Protein AF-A0A970AI53-F1 (afdb_monomer)

Foldseek 3Di:
DVVVVVVVVQVVCVVVVDDDDPDPDLLLDADALCVVVLLVVLVVLVVCCVVVPDPVSVVSSVVSNVVLLVSLLSLLLSLVVLVCVVVVPDPVVSVVVVVCLVPVDDVSSNVSSVSSNVCNPPVSVVSVVVVVD

Mean predicted aligned error: 7.44 Å

Radius of gyration: 18.48 Å; Cα contacts (8 Å, |Δi|>4): 101; chains: 1; bounding box: 54×36×43 Å

Solvent-accessible surface area (backbone atoms only — not comparable to full-atom values): 7388 Å² total; per-residue (Å²): 115,68,69,60,53,54,50,52,54,48,57,54,38,48,75,73,73,45,85,76,68,96,62,77,59,63,62,70,51,70,68,64,62,71,55,55,57,58,42,51,50,19,51,50,36,42,54,49,24,71,80,55,74,41,74,67,39,47,53,50,15,52,54,41,41,54,52,42,48,52,53,23,25,54,30,16,47,16,51,52,50,40,52,41,52,75,66,66,54,56,68,68,58,52,52,50,50,54,49,47,42,69,73,73,38,71,66,52,49,49,54,33,12,51,51,20,53,52,34,50,79,70,42,86,79,50,66,71,67,70,74,80,112

pLDDT: mean 88.8, std 11.2, range [44.16, 97.5]

Structure (mmCIF, N/CA/C/O backbone):
data_AF-A0A970AI53-F1
#
_entry.id   AF-A0A970AI53-F1
#
loop_
_atom_site.group_PDB
_atom_site.id
_atom_site.type_symbol
_atom_site.label_atom_id
_atom_site.label_alt_id
_atom_site.label_comp_id
_atom_site.label_asym_id
_atom_site.label_entity_id
_atom_site.label_seq_id
_atom_site.pdbx_PDB_ins_code
_atom_site.Cartn_x
_atom_site.Cartn_y
_atom_site.Cartn_z
_atom_site.occupancy
_atom_site.B_iso_or_equiv
_atom_site.auth_seq_id
_atom_site.auth_comp_id
_atom_site.auth_asym_id
_atom_site.auth_atom_id
_atom_site.pdbx_PDB_model_num
ATOM 1 N N . GLN A 1 1 ? -17.672 -19.138 -11.792 1.00 49.72 1 GLN A N 1
ATOM 2 C CA . GLN A 1 1 ? -18.336 -20.058 -10.840 1.00 49.72 1 GLN A CA 1
ATOM 3 C C . GLN A 1 1 ? -18.415 -19.469 -9.421 1.00 49.72 1 GLN A C 1
ATOM 5 O O . GLN A 1 1 ? -19.506 -19.450 -8.872 1.00 49.72 1 GLN A O 1
ATOM 10 N N . ALA A 1 2 ? -17.345 -18.875 -8.867 1.00 61.72 2 ALA A N 1
ATOM 11 C CA . ALA A 1 2 ? -17.352 -18.265 -7.520 1.00 61.72 2 ALA A CA 1
ATOM 12 C C . ALA A 1 2 ? -18.383 -17.129 -7.299 1.00 61.72 2 ALA A C 1
ATOM 14 O O . ALA A 1 2 ? -19.024 -17.069 -6.253 1.00 61.72 2 ALA A O 1
ATOM 15 N N . PHE A 1 3 ? -18.601 -16.260 -8.294 1.00 66.50 3 PHE A N 1
ATOM 16 C CA . PHE A 1 3 ? -19.539 -15.131 -8.175 1.00 66.50 3 PHE A CA 1
ATOM 17 C C . PHE A 1 3 ? -21.007 -15.555 -7.996 1.00 66.50 3 PHE A C 1
ATOM 19 O O . PHE A 1 3 ? -21.737 -14.921 -7.238 1.00 66.50 3 PHE A O 1
ATOM 26 N N . ALA A 1 4 ? -21.434 -16.644 -8.643 1.00 75.25 4 ALA A N 1
ATOM 27 C CA . ALA A 1 4 ? -22.797 -17.161 -8.512 1.00 75.25 4 ALA A CA 1
ATOM 28 C C . ALA A 1 4 ? -23.041 -17.763 -7.118 1.00 75.25 4 ALA A C 1
ATOM 30 O O . ALA A 1 4 ? -24.085 -17.531 -6.515 1.00 75.25 4 ALA A O 1
ATOM 31 N N . VAL A 1 5 ? -22.044 -18.466 -6.572 1.00 81.44 5 VAL A N 1
ATOM 32 C CA . VAL A 1 5 ? -22.095 -19.038 -5.218 1.00 81.44 5 VAL A CA 1
ATOM 33 C C . VAL A 1 5 ? -22.185 -17.930 -4.165 1.00 81.44 5 VAL A C 1
ATOM 35 O O . VAL A 1 5 ? -23.057 -17.980 -3.300 1.00 81.44 5 VAL A O 1
ATOM 38 N N . LEU A 1 6 ? -21.366 -16.879 -4.285 1.00 78.50 6 LEU A N 1
ATOM 39 C CA . LEU A 1 6 ? -21.424 -15.714 -3.394 1.00 78.50 6 LEU A CA 1
ATOM 40 C C . LEU A 1 6 ? -22.773 -14.988 -3.466 1.00 78.50 6 LEU A C 1
ATOM 42 O O . LEU A 1 6 ? -23.286 -14.536 -2.443 1.00 78.50 6 LEU A O 1
ATOM 46 N N . PHE A 1 7 ? -23.374 -14.901 -4.656 1.00 81.06 7 PHE A N 1
ATOM 47 C CA . PHE A 1 7 ? -24.691 -14.292 -4.828 1.00 81.06 7 PHE A CA 1
ATOM 48 C C . PHE A 1 7 ? -25.793 -15.087 -4.114 1.00 81.06 7 PHE A C 1
ATOM 50 O O . PHE A 1 7 ? -26.585 -14.504 -3.374 1.00 81.06 7 PHE A O 1
ATOM 57 N N . VAL A 1 8 ? -25.817 -16.413 -4.274 1.00 82.62 8 VAL A N 1
ATOM 58 C CA . VAL A 1 8 ? -26.812 -17.286 -3.627 1.00 82.62 8 VAL A CA 1
ATOM 59 C C . VAL A 1 8 ? -26.651 -17.280 -2.105 1.00 82.62 8 VAL A C 1
ATOM 61 O O . VAL A 1 8 ? -27.632 -17.060 -1.394 1.00 82.62 8 VAL A O 1
ATOM 64 N N . ILE A 1 9 ? -25.419 -17.423 -1.603 1.00 80.62 9 ILE A N 1
ATOM 65 C CA . ILE A 1 9 ? -25.099 -17.334 -0.168 1.00 80.62 9 ILE A CA 1
ATOM 66 C C . ILE A 1 9 ? -25.599 -16.008 0.409 1.00 80.62 9 ILE A C 1
ATOM 68 O O . ILE A 1 9 ? -26.224 -15.973 1.467 1.00 80.62 9 ILE A O 1
ATOM 72 N N . ARG A 1 10 ? -25.403 -14.909 -0.322 1.00 74.50 10 ARG A N 1
ATOM 73 C CA . ARG A 1 10 ? -25.849 -13.588 0.110 1.00 74.50 10 ARG A CA 1
ATOM 74 C C . ARG A 1 10 ? -27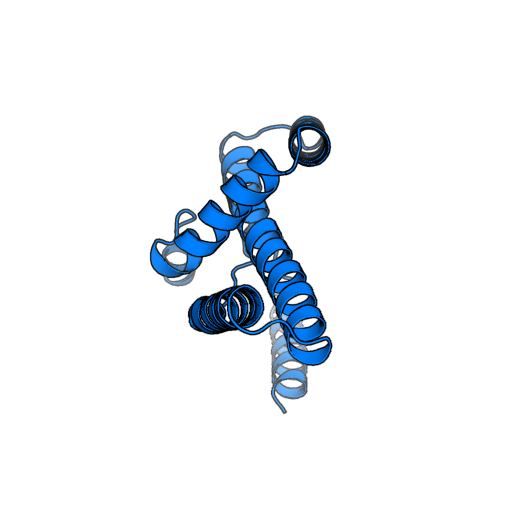.366 -13.447 0.166 1.00 74.50 10 ARG A C 1
ATOM 76 O O . ARG A 1 10 ? -27.868 -12.826 1.097 1.00 74.50 10 ARG A O 1
ATOM 83 N N . VAL A 1 11 ? -28.098 -13.976 -0.815 1.00 80.44 11 VAL A N 1
ATOM 84 C CA . VAL A 1 11 ? -29.571 -13.935 -0.814 1.00 80.44 11 VAL A CA 1
ATOM 85 C C . VAL A 1 11 ? -30.127 -14.698 0.388 1.00 80.44 11 VAL A C 1
ATOM 87 O O . VAL A 1 11 ? -31.059 -14.221 1.033 1.00 80.44 11 VAL A O 1
ATOM 90 N N . ILE A 1 12 ? -29.529 -15.844 0.716 1.00 81.88 12 ILE A N 1
ATOM 91 C CA . ILE A 1 12 ? -29.912 -16.661 1.872 1.00 81.88 12 ILE A CA 1
ATOM 92 C C . ILE A 1 12 ? -29.582 -15.933 3.184 1.00 81.88 12 ILE A C 1
ATOM 94 O O . ILE A 1 12 ? -30.455 -15.804 4.037 1.00 81.88 12 ILE A O 1
ATOM 98 N N . LEU A 1 13 ? -28.375 -15.376 3.322 1.00 78.19 13 LEU A N 1
ATOM 99 C CA . LEU A 1 13 ? -27.956 -14.654 4.532 1.00 78.19 13 LEU A CA 1
ATOM 100 C C . LEU A 1 13 ? -28.760 -13.363 4.755 1.00 78.19 13 LEU A C 1
ATOM 102 O O . LEU A 1 13 ? -29.173 -13.090 5.877 1.00 78.19 13 LEU A O 1
ATOM 106 N N . LYS A 1 14 ? -29.131 -12.643 3.685 1.00 75.94 14 LYS A N 1
ATOM 107 C CA . LYS A 1 14 ? -30.072 -11.513 3.784 1.00 75.94 14 LYS A CA 1
ATOM 108 C C . LYS A 1 14 ? -31.436 -11.922 4.340 1.00 75.94 14 LYS A C 1
ATOM 110 O O . LYS A 1 14 ? -32.051 -11.142 5.060 1.00 75.94 14 LYS A O 1
ATOM 115 N N . ARG A 1 15 ? -31.930 -13.117 3.992 1.00 76.75 15 ARG A N 1
ATOM 116 C CA . ARG A 1 15 ? -33.202 -13.649 4.516 1.00 76.75 15 ARG A CA 1
ATOM 117 C C . ARG A 1 15 ? -33.103 -14.088 5.979 1.00 76.75 15 ARG A C 1
ATOM 119 O O . ARG A 1 15 ? -34.131 -14.159 6.639 1.00 76.75 15 ARG A O 1
ATOM 126 N N . LEU A 1 16 ? -31.893 -14.339 6.477 1.00 80.69 16 LEU A N 1
ATOM 127 C CA . LEU A 1 16 ? -31.600 -14.681 7.873 1.00 80.69 16 LEU A CA 1
ATOM 128 C C . LEU A 1 16 ? -31.381 -13.447 8.768 1.00 80.69 16 LEU A C 1
ATOM 130 O O . LEU A 1 16 ? -31.087 -13.598 9.947 1.00 80.69 16 LEU A O 1
ATOM 134 N N . GLY A 1 17 ? -31.539 -12.231 8.232 1.00 73.69 17 GLY A N 1
ATOM 135 C CA . GLY A 1 17 ? -31.365 -10.979 8.981 1.00 73.69 17 GLY A CA 1
ATOM 136 C C . GLY A 1 17 ? -29.936 -10.426 8.969 1.00 73.69 17 GLY A C 1
ATOM 137 O O . GLY A 1 17 ? -29.710 -9.327 9.470 1.00 73.69 17 GLY A O 1
ATOM 138 N N . GLU A 1 18 ? -28.992 -11.128 8.339 1.00 70.69 18 GLU A N 1
ATOM 139 C CA . GLU A 1 18 ? -27.595 -10.706 8.219 1.00 70.69 18 GLU A CA 1
ATOM 140 C C . GLU A 1 18 ? -27.410 -9.720 7.055 1.00 70.69 18 GLU A C 1
ATOM 142 O O . GLU A 1 18 ? -27.657 -10.023 5.879 1.00 70.69 18 GLU A O 1
ATOM 147 N N . GLN A 1 19 ? -26.951 -8.506 7.368 1.00 66.38 19 GLN A N 1
ATOM 148 C CA . GLN A 1 19 ? -26.664 -7.483 6.365 1.00 66.38 19 GLN A CA 1
ATOM 149 C C . GLN A 1 19 ? -25.225 -7.602 5.871 1.00 66.38 19 GLN A C 1
ATOM 151 O O . GLN A 1 19 ? -24.319 -6.942 6.368 1.00 66.38 19 GLN A O 1
ATOM 156 N N . ILE A 1 20 ? -25.017 -8.410 4.831 1.00 67.06 20 ILE A N 1
ATOM 157 C CA . ILE A 1 20 ? -23.692 -8.540 4.212 1.00 67.06 20 ILE A CA 1
ATOM 158 C C . ILE A 1 20 ? -23.456 -7.381 3.229 1.00 67.06 20 ILE A C 1
ATOM 160 O O . ILE A 1 20 ? -24.182 -7.272 2.217 1.00 67.06 20 ILE A O 1
ATOM 164 N N . PRO A 1 21 ? -22.451 -6.519 3.478 1.00 69.62 21 PRO A N 1
ATOM 165 C CA . PRO A 1 21 ? -22.127 -5.418 2.581 1.00 69.62 21 PRO A CA 1
ATOM 166 C C . PRO A 1 21 ? -21.615 -5.942 1.227 1.00 69.62 21 PRO A C 1
ATOM 168 O O . PRO A 1 21 ? -21.039 -7.022 1.132 1.00 69.62 21 PRO A O 1
ATOM 171 N N . TRP A 1 22 ? -21.889 -5.208 0.135 1.00 70.12 22 TRP A N 1
ATOM 172 C CA . TRP A 1 22 ? -21.483 -5.627 -1.225 1.00 70.12 22 TRP A CA 1
ATOM 173 C C . TRP A 1 22 ? -19.961 -5.519 -1.416 1.00 70.12 22 TRP A C 1
ATOM 175 O O . TRP A 1 22 ? -19.374 -6.358 -2.090 1.00 70.12 22 TRP A O 1
ATOM 185 N N . VAL A 1 23 ? -19.339 -4.527 -0.772 1.00 77.31 23 VAL A N 1
ATOM 186 C CA . VAL A 1 23 ? -17.883 -4.385 -0.641 1.00 77.31 23 VAL A CA 1
ATOM 187 C C . VAL A 1 23 ? -17.551 -4.397 0.845 1.00 77.31 23 VAL A C 1
ATOM 189 O O . VAL A 1 23 ? -18.246 -3.703 1.595 1.00 77.31 23 VAL A O 1
ATOM 192 N N . PRO A 1 24 ? -16.514 -5.125 1.287 1.00 84.56 24 PRO A N 1
ATOM 193 C CA . PRO A 1 24 ? -16.034 -4.982 2.652 1.00 84.56 24 PRO A CA 1
ATOM 194 C C . PRO A 1 24 ? -15.643 -3.519 2.934 1.00 84.56 24 PRO A C 1
ATOM 196 O O . PRO A 1 24 ? -15.185 -2.818 2.018 1.00 84.56 24 PRO A O 1
ATOM 199 N N . PRO A 1 25 ? -15.801 -3.043 4.181 1.00 88.75 25 PRO A N 1
ATOM 200 C CA . PRO A 1 25 ? -15.275 -1.753 4.607 1.00 88.75 25 PRO A CA 1
ATOM 201 C C . PRO A 1 25 ? -13.812 -1.589 4.194 1.00 88.75 25 PRO A C 1
ATOM 203 O O . PRO A 1 25 ? -13.040 -2.543 4.237 1.00 88.75 25 PRO A O 1
ATOM 206 N N . PHE A 1 26 ? -13.402 -0.370 3.836 1.00 90.56 26 PHE A N 1
ATOM 207 C CA . PHE A 1 26 ? -12.033 -0.101 3.373 1.00 90.56 26 PHE A CA 1
ATOM 208 C C . PHE A 1 26 ? -10.957 -0.593 4.359 1.00 90.56 26 PHE A C 1
ATOM 210 O O . PHE A 1 26 ? -9.934 -1.133 3.958 1.00 90.56 26 PHE A O 1
ATOM 217 N N . VAL A 1 27 ? -11.238 -0.500 5.661 1.00 91.56 27 VAL A N 1
ATOM 218 C CA . VAL A 1 27 ? -10.392 -0.996 6.761 1.00 91.56 27 VAL A CA 1
ATOM 219 C C . VAL A 1 27 ? -10.102 -2.498 6.682 1.00 91.56 27 VAL A C 1
ATOM 221 O O . VAL A 1 27 ? -9.075 -2.945 7.186 1.00 91.56 27 VAL A O 1
ATOM 224 N N . GLU A 1 28 ? -10.966 -3.275 6.036 1.00 90.00 28 GLU A N 1
ATOM 225 C CA . GLU A 1 28 ? -10.838 -4.726 5.880 1.00 90.00 28 GLU A CA 1
ATOM 226 C C . GLU A 1 28 ? -10.175 -5.127 4.555 1.00 90.00 28 GLU A C 1
ATOM 228 O O . GLU A 1 28 ? -9.918 -6.309 4.324 1.00 90.00 28 GLU A O 1
ATOM 233 N N . TRP A 1 29 ? -9.875 -4.169 3.671 1.00 92.12 29 TRP A N 1
ATOM 234 C CA . TRP A 1 29 ? -9.239 -4.469 2.392 1.00 92.12 29 TRP A CA 1
ATOM 235 C C . TRP A 1 29 ? -7.831 -5.005 2.614 1.00 92.12 29 TRP A C 1
ATOM 237 O O . TRP A 1 29 ? -6.978 -4.338 3.202 1.00 92.12 29 TRP A O 1
ATOM 247 N N . ARG A 1 30 ? -7.569 -6.213 2.126 1.00 91.62 30 ARG A N 1
ATOM 248 C CA . ARG A 1 30 ? -6.274 -6.877 2.254 1.00 91.62 30 ARG A CA 1
ATOM 249 C C . ARG A 1 30 ? -5.963 -7.613 0.963 1.00 91.62 30 ARG A C 1
ATOM 251 O O . ARG A 1 30 ? -6.798 -8.382 0.487 1.00 91.62 30 ARG A O 1
ATOM 258 N N . LEU A 1 31 ? -4.774 -7.389 0.407 1.00 94.00 31 LEU A N 1
ATOM 259 C CA . LEU A 1 31 ? -4.330 -8.170 -0.737 1.00 94.00 31 LEU A CA 1
ATOM 260 C C . LEU A 1 31 ? -3.898 -9.569 -0.279 1.00 94.00 31 LEU A C 1
ATOM 262 O O . LEU A 1 31 ? -3.349 -9.730 0.817 1.00 94.00 31 LEU A O 1
ATOM 266 N N . PRO A 1 32 ? -4.121 -10.594 -1.111 1.00 92.00 32 PRO A N 1
ATOM 267 C CA . PRO A 1 32 ? -3.579 -11.921 -0.868 1.00 92.00 32 PRO A CA 1
ATOM 268 C C . PRO A 1 32 ? -2.046 -11.914 -0.817 1.00 92.00 32 PRO A C 1
ATOM 270 O O . PRO A 1 32 ? -1.398 -11.223 -1.600 1.00 92.00 32 PRO A O 1
ATOM 273 N N . TRP A 1 33 ? -1.456 -12.750 0.040 1.00 91.44 33 TRP A N 1
ATOM 274 C CA . TRP A 1 33 ? 0.001 -12.813 0.236 1.00 91.44 33 TRP A CA 1
ATOM 275 C C . TRP A 1 33 ? 0.788 -13.100 -1.055 1.00 91.44 33 TRP A C 1
ATOM 277 O O . TRP A 1 33 ? 1.902 -12.615 -1.231 1.00 91.44 33 TRP A O 1
ATOM 287 N N . TYR A 1 34 ? 0.201 -13.843 -1.999 1.00 92.81 34 TYR A N 1
ATOM 288 C CA . TYR A 1 34 ? 0.850 -14.175 -3.267 1.00 92.81 34 TYR A CA 1
ATOM 289 C C . TYR A 1 34 ? 1.001 -12.974 -4.220 1.00 92.81 34 TYR A C 1
ATOM 291 O O . TYR A 1 34 ? 1.773 -13.066 -5.172 1.00 92.81 34 TYR A O 1
ATOM 299 N N . PHE A 1 35 ? 0.338 -11.834 -3.969 1.00 95.88 35 PHE A N 1
ATOM 300 C CA . PHE A 1 35 ? 0.554 -10.598 -4.742 1.00 95.88 35 PHE A CA 1
ATOM 301 C C . PHE A 1 35 ? 1.993 -10.090 -4.632 1.00 95.88 35 PHE A C 1
ATOM 303 O O . PHE A 1 35 ? 2.490 -9.454 -5.561 1.00 95.88 35 PHE A O 1
ATOM 310 N N . VAL A 1 36 ? 2.680 -10.409 -3.530 1.00 96.19 36 VAL A N 1
ATOM 311 C CA . VAL A 1 36 ? 4.091 -10.067 -3.333 1.00 96.19 36 VAL A CA 1
ATOM 312 C C . VAL A 1 36 ? 4.950 -10.620 -4.474 1.00 96.19 36 VAL A C 1
ATOM 314 O O . VAL A 1 36 ? 5.812 -9.913 -4.987 1.00 96.19 36 VAL A O 1
ATOM 317 N N . TRP A 1 37 ? 4.687 -11.848 -4.934 1.00 96.50 37 TRP A N 1
ATOM 318 C CA . TRP A 1 37 ? 5.443 -12.457 -6.032 1.00 96.50 37 TRP A CA 1
ATOM 319 C C . TRP A 1 37 ? 5.254 -11.723 -7.357 1.00 96.50 37 TRP A C 1
ATOM 321 O O . TRP A 1 37 ? 6.204 -11.589 -8.124 1.00 96.50 37 TRP A O 1
ATOM 331 N N . GLY A 1 38 ? 4.053 -11.200 -7.608 1.00 95.94 38 GLY A N 1
ATOM 332 C CA . GLY A 1 38 ? 3.795 -10.362 -8.777 1.00 95.94 38 GLY A CA 1
ATOM 333 C C . GLY A 1 38 ? 4.594 -9.058 -8.736 1.00 95.94 38 GLY A C 1
ATOM 334 O O . GLY A 1 38 ? 5.154 -8.645 -9.751 1.00 95.94 38 GLY A O 1
ATOM 335 N N . PHE A 1 39 ? 4.729 -8.452 -7.555 1.00 96.50 39 PHE A N 1
ATOM 336 C CA . PHE A 1 39 ? 5.572 -7.272 -7.387 1.00 96.50 39 PHE A CA 1
ATOM 337 C C . PHE A 1 39 ? 7.063 -7.591 -7.523 1.00 96.50 39 PHE A C 1
ATOM 339 O O . PHE A 1 39 ? 7.772 -6.866 -8.213 1.00 96.50 39 PHE A O 1
ATOM 346 N N . ILE A 1 40 ? 7.533 -8.714 -6.970 1.00 96.94 40 ILE A N 1
ATOM 347 C CA . ILE A 1 40 ? 8.907 -9.192 -7.188 1.00 96.94 40 ILE A CA 1
ATOM 348 C C . ILE A 1 40 ? 9.175 -9.379 -8.687 1.00 96.94 40 ILE A C 1
ATOM 350 O O . ILE A 1 40 ? 10.209 -8.936 -9.181 1.00 96.94 40 ILE A O 1
ATOM 354 N N . LEU A 1 41 ? 8.234 -9.955 -9.440 1.00 96.62 41 LEU A N 1
ATOM 355 C CA . LEU A 1 41 ? 8.356 -10.093 -10.892 1.00 96.62 41 LEU A CA 1
ATOM 356 C C . LEU A 1 41 ? 8.451 -8.731 -11.601 1.00 96.62 41 LEU A C 1
ATOM 358 O O . LEU A 1 41 ? 9.277 -8.561 -12.496 1.00 96.62 41 LEU A O 1
ATOM 362 N N . ALA A 1 42 ? 7.657 -7.744 -11.176 1.00 96.19 42 ALA A N 1
ATOM 363 C CA . ALA A 1 42 ? 7.732 -6.378 -11.692 1.00 96.19 42 ALA A CA 1
ATOM 364 C C . ALA A 1 42 ? 9.115 -5.741 -11.454 1.00 96.19 42 ALA A C 1
ATOM 366 O O . ALA A 1 42 ? 9.656 -5.076 -12.342 1.00 96.19 42 ALA A O 1
ATOM 367 N N . LEU A 1 43 ? 9.705 -5.976 -10.278 1.00 96.31 43 LEU A N 1
ATOM 368 C CA . LEU A 1 43 ? 11.058 -5.526 -9.941 1.00 96.31 43 LEU A CA 1
ATOM 369 C C . LEU A 1 43 ? 12.121 -6.252 -10.774 1.00 96.31 43 LEU A C 1
ATOM 371 O O . LEU A 1 43 ? 13.045 -5.609 -11.262 1.00 96.31 43 LEU A O 1
ATOM 375 N N . ILE A 1 44 ? 11.968 -7.560 -11.005 1.00 97.00 44 ILE A N 1
ATOM 376 C CA . ILE A 1 44 ? 12.855 -8.336 -11.884 1.00 97.00 44 ILE A CA 1
ATOM 377 C C . ILE A 1 44 ? 12.813 -7.779 -13.310 1.00 97.00 44 ILE A C 1
ATOM 379 O O . ILE A 1 44 ? 13.862 -7.576 -13.914 1.00 97.00 44 ILE A O 1
ATOM 383 N N . PHE A 1 45 ? 11.631 -7.473 -13.851 1.00 95.88 45 PHE A N 1
ATOM 384 C CA . PHE A 1 45 ? 11.524 -6.872 -15.183 1.00 95.88 45 PHE A CA 1
ATOM 385 C C . PHE A 1 45 ? 12.176 -5.492 -15.248 1.00 95.88 45 PHE A C 1
ATOM 387 O O . PHE A 1 45 ? 12.859 -5.195 -16.226 1.00 95.88 45 PHE A O 1
ATOM 394 N N . ALA A 1 46 ? 12.011 -4.667 -14.210 1.00 96.06 46 ALA A N 1
ATOM 395 C CA . ALA A 1 46 ? 12.691 -3.378 -14.124 1.00 96.06 46 ALA A CA 1
ATOM 396 C C . ALA A 1 46 ? 14.220 -3.547 -14.075 1.00 96.06 46 ALA A C 1
ATOM 398 O O . ALA A 1 46 ? 14.938 -2.847 -14.786 1.00 96.06 46 ALA A O 1
ATOM 399 N N . PHE A 1 47 ? 14.708 -4.515 -13.294 1.00 97.50 47 PHE A N 1
ATOM 400 C CA . PHE A 1 47 ? 16.127 -4.835 -13.178 1.00 97.50 47 PHE A CA 1
ATOM 401 C C . PHE A 1 47 ? 16.713 -5.329 -14.506 1.00 97.50 47 PHE A C 1
ATOM 403 O O . PHE A 1 47 ? 17.731 -4.814 -14.953 1.00 97.50 47 PHE A O 1
ATOM 410 N N . ILE A 1 48 ? 16.055 -6.268 -15.191 1.00 97.19 48 ILE A N 1
ATOM 411 C CA . ILE A 1 48 ? 16.507 -6.749 -16.506 1.00 97.19 48 ILE A CA 1
ATOM 412 C C . ILE A 1 48 ? 16.504 -5.602 -17.519 1.00 97.19 48 ILE A C 1
ATOM 414 O O . ILE A 1 48 ? 17.480 -5.443 -18.246 1.00 97.19 48 ILE A O 1
ATOM 418 N N . ASN A 1 49 ? 15.456 -4.772 -17.540 1.00 96.88 49 ASN A N 1
ATOM 419 C CA . ASN A 1 49 ? 15.379 -3.619 -18.437 1.00 96.88 49 ASN A CA 1
ATOM 420 C C . ASN A 1 49 ? 16.509 -2.603 -18.202 1.00 96.88 49 ASN A C 1
ATOM 422 O O . ASN A 1 49 ? 16.914 -1.924 -19.139 1.00 96.88 49 ASN A O 1
ATOM 426 N N . PHE A 1 50 ? 17.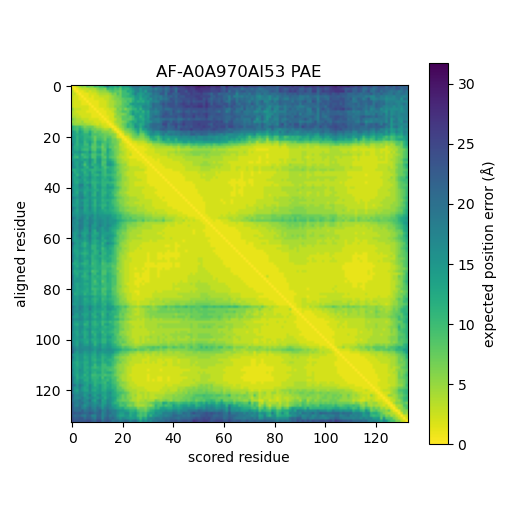019 -2.485 -16.972 1.00 96.00 50 PHE A N 1
ATOM 427 C CA . PHE A 1 50 ? 18.140 -1.599 -16.659 1.00 96.00 50 PHE A CA 1
ATOM 428 C C . PHE A 1 50 ? 19.439 -2.031 -17.362 1.00 96.00 50 PHE A C 1
ATOM 430 O O . PHE A 1 50 ? 20.161 -1.179 -17.874 1.00 96.00 50 PHE A O 1
ATOM 437 N N . TYR A 1 51 ? 19.717 -3.338 -17.438 1.00 97.44 51 TYR A N 1
ATOM 438 C CA . TYR A 1 51 ? 20.919 -3.871 -18.101 1.00 97.44 51 TYR A CA 1
ATOM 439 C C . TYR A 1 51 ? 20.719 -4.167 -19.590 1.00 97.44 51 TYR A C 1
ATOM 441 O O . TYR A 1 51 ? 21.654 -4.035 -20.377 1.00 97.44 51 TYR A O 1
ATOM 449 N N . TYR A 1 52 ? 19.504 -4.550 -19.981 1.00 96.06 52 TYR A N 1
ATOM 450 C CA . TYR A 1 52 ? 19.129 -4.914 -21.347 1.00 96.06 52 TYR A CA 1
ATOM 451 C C . TYR A 1 52 ? 17.875 -4.134 -21.765 1.00 96.06 52 TYR A C 1
ATOM 453 O O . TYR A 1 52 ? 16.770 -4.691 -21.778 1.00 96.06 52 TYR A O 1
ATOM 461 N N . PRO A 1 53 ? 18.014 -2.832 -22.084 1.00 95.25 53 PRO A N 1
ATOM 462 C CA . PRO A 1 53 ? 16.870 -1.988 -22.388 1.00 95.25 53 PRO A CA 1
ATOM 463 C C . PRO A 1 53 ? 16.129 -2.485 -23.626 1.00 95.25 53 PRO A C 1
ATOM 465 O O . PRO A 1 53 ? 16.712 -2.654 -24.697 1.00 95.25 53 PRO A O 1
ATOM 468 N N . SER A 1 54 ? 14.819 -2.682 -23.498 1.00 96.62 54 SER A N 1
ATOM 469 C CA . SER A 1 54 ? 13.948 -2.929 -24.646 1.00 96.62 54 SER A CA 1
ATOM 470 C C . SER A 1 54 ? 12.600 -2.259 -24.439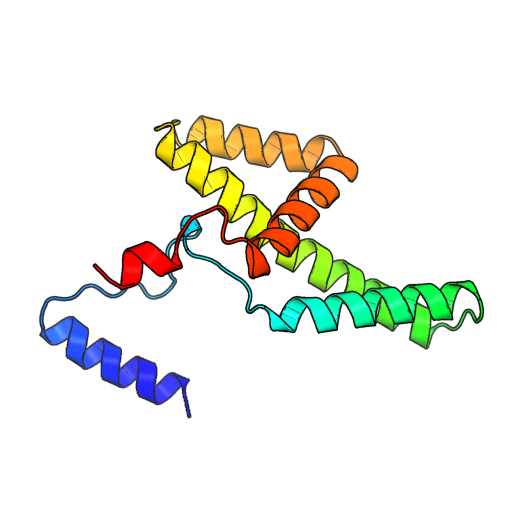 1.00 96.62 54 SER A C 1
ATOM 472 O O . SER A 1 54 ? 12.121 -2.140 -23.313 1.00 96.62 54 SER A O 1
ATOM 474 N N . TYR A 1 55 ? 11.953 -1.858 -25.533 1.00 96.19 55 TYR A N 1
ATOM 475 C CA . TYR A 1 55 ? 10.636 -1.223 -25.463 1.00 96.19 55 TYR A CA 1
ATOM 476 C C . TYR A 1 55 ? 9.601 -2.109 -24.747 1.00 96.19 55 TYR A C 1
ATOM 478 O O . TYR A 1 55 ? 8.832 -1.634 -23.914 1.00 96.19 55 TYR A O 1
ATOM 486 N N . ILE A 1 56 ? 9.630 -3.418 -25.017 1.00 95.81 56 ILE A N 1
ATOM 487 C CA . ILE A 1 56 ? 8.707 -4.390 -24.421 1.00 95.81 56 ILE A CA 1
ATOM 488 C C . ILE A 1 56 ? 8.956 -4.519 -22.913 1.00 95.81 56 ILE A C 1
ATOM 490 O O . ILE A 1 56 ? 8.007 -4.457 -22.131 1.00 95.81 56 ILE A O 1
ATOM 494 N N . LEU A 1 57 ? 10.217 -4.657 -22.486 1.00 94.62 57 LEU A N 1
ATOM 495 C CA . LEU A 1 57 ? 10.560 -4.757 -21.063 1.00 94.62 57 LEU A CA 1
ATOM 496 C C . LEU A 1 57 ? 10.280 -3.453 -20.314 1.00 94.62 57 LEU A C 1
ATOM 498 O O . LEU A 1 57 ? 9.800 -3.491 -19.182 1.00 94.62 57 LEU A O 1
ATOM 502 N N . GLN A 1 58 ? 10.522 -2.301 -20.937 1.00 95.75 58 GLN A N 1
ATOM 503 C CA . GLN A 1 58 ? 10.188 -1.004 -20.359 1.00 95.75 58 GLN A CA 1
ATOM 504 C C . GLN A 1 58 ? 8.675 -0.875 -20.153 1.00 95.75 58 GLN A C 1
ATOM 506 O O . GLN A 1 58 ? 8.235 -0.549 -19.053 1.00 95.75 58 GLN A O 1
ATOM 511 N N . ALA A 1 59 ? 7.867 -1.190 -21.168 1.00 96.38 59 ALA A N 1
ATOM 512 C CA . ALA A 1 59 ? 6.415 -1.141 -21.048 1.00 96.38 59 ALA A CA 1
ATOM 513 C C . ALA A 1 59 ? 5.903 -2.113 -19.972 1.00 96.38 59 ALA A C 1
ATOM 515 O O . ALA A 1 59 ? 5.100 -1.724 -19.123 1.00 96.38 59 ALA A O 1
ATOM 516 N N . ALA A 1 60 ? 6.391 -3.357 -19.963 1.00 95.12 60 ALA A N 1
ATOM 517 C CA . ALA A 1 60 ? 5.990 -4.359 -18.979 1.00 95.12 60 ALA A CA 1
ATOM 518 C C . ALA A 1 60 ? 6.383 -3.956 -17.550 1.00 95.12 60 ALA A C 1
ATOM 520 O O . ALA A 1 60 ? 5.544 -3.980 -16.649 1.00 95.12 60 ALA A O 1
ATOM 521 N N . SER A 1 61 ? 7.637 -3.542 -17.340 1.00 95.25 61 SER A N 1
ATOM 522 C CA . SER A 1 61 ? 8.127 -3.128 -16.023 1.00 95.25 61 SER A CA 1
ATOM 523 C C . SER A 1 61 ? 7.377 -1.908 -15.495 1.00 95.25 61 SER A C 1
ATOM 525 O O . SER A 1 61 ? 6.943 -1.942 -14.347 1.00 95.25 61 SER A O 1
ATOM 527 N N . LEU A 1 62 ? 7.147 -0.874 -16.311 1.00 96.12 62 LEU A N 1
ATOM 528 C CA . LEU A 1 62 ? 6.418 0.322 -15.883 1.00 96.12 62 LEU A CA 1
ATOM 529 C C . LEU A 1 62 ? 4.972 0.006 -15.496 1.00 96.12 62 LEU A C 1
ATOM 531 O O . LEU A 1 62 ? 4.548 0.368 -14.402 1.00 96.12 62 LEU A O 1
ATOM 535 N N . ASN A 1 63 ? 4.228 -0.705 -16.348 1.00 97.06 63 ASN A N 1
ATOM 536 C CA . ASN A 1 63 ? 2.825 -1.017 -16.069 1.00 97.06 63 ASN A CA 1
ATOM 537 C C . ASN A 1 63 ? 2.674 -1.897 -14.823 1.00 97.06 63 ASN A C 1
ATOM 539 O O . ASN A 1 63 ? 1.824 -1.620 -13.976 1.00 97.06 63 ASN A O 1
ATOM 543 N N . LEU A 1 64 ? 3.518 -2.925 -14.677 1.00 96.94 64 LEU A N 1
ATOM 544 C CA . LEU A 1 64 ? 3.474 -3.794 -13.503 1.00 96.94 64 LEU A CA 1
ATOM 545 C C . LEU A 1 64 ? 3.893 -3.051 -12.230 1.00 96.94 64 LEU A C 1
ATOM 547 O O . LEU A 1 64 ? 3.214 -3.179 -11.214 1.00 96.94 64 LEU A O 1
ATOM 551 N N . ASN A 1 65 ? 4.964 -2.249 -12.268 1.00 95.75 65 ASN A N 1
ATOM 552 C CA . ASN A 1 65 ? 5.395 -1.482 -11.095 1.00 95.75 65 ASN A CA 1
ATOM 553 C C . ASN A 1 65 ? 4.315 -0.496 -10.655 1.00 95.75 65 ASN A C 1
ATOM 555 O O . ASN A 1 65 ? 3.968 -0.476 -9.478 1.00 95.75 65 ASN A O 1
ATOM 559 N N . VAL A 1 66 ? 3.740 0.269 -11.588 1.00 95.69 66 VAL A N 1
ATOM 560 C CA . VAL A 1 66 ? 2.639 1.198 -11.300 1.00 95.69 66 VAL A CA 1
ATOM 561 C C . VAL A 1 66 ? 1.471 0.444 -10.667 1.00 95.69 66 VAL A C 1
ATOM 563 O O . VAL A 1 66 ? 1.025 0.814 -9.582 1.00 95.69 66 VAL A O 1
ATOM 566 N N . PHE A 1 67 ? 1.019 -0.650 -11.284 1.00 97.31 67 PHE A N 1
ATOM 567 C CA . PHE A 1 67 ? -0.082 -1.453 -10.756 1.00 97.31 67 PHE A CA 1
ATOM 568 C C . PHE A 1 67 ? 0.172 -1.915 -9.314 1.00 97.31 67 PHE A C 1
ATOM 570 O O . PHE A 1 67 ? -0.658 -1.673 -8.437 1.00 97.31 67 PHE A O 1
ATOM 577 N N . PHE A 1 68 ? 1.318 -2.546 -9.047 1.00 97.44 68 PHE A N 1
ATOM 578 C CA . PHE A 1 68 ? 1.607 -3.099 -7.725 1.00 97.44 68 PHE A CA 1
ATOM 579 C C . PHE A 1 68 ? 1.881 -2.023 -6.673 1.00 97.44 68 PHE A C 1
ATOM 581 O O . PHE A 1 68 ? 1.403 -2.164 -5.549 1.00 97.44 68 PHE A O 1
ATOM 588 N N . ILE A 1 69 ? 2.576 -0.933 -7.017 1.00 95.75 69 ILE A N 1
ATOM 589 C CA . ILE A 1 69 ? 2.797 0.188 -6.093 1.00 95.75 69 ILE A CA 1
ATOM 590 C C . ILE A 1 69 ? 1.459 0.764 -5.645 1.00 95.75 69 ILE A C 1
ATOM 592 O O . ILE A 1 69 ? 1.246 0.925 -4.446 1.00 95.75 69 ILE A O 1
ATOM 596 N N . TYR A 1 70 ? 0.529 1.013 -6.570 1.00 96.06 70 TYR A N 1
ATOM 597 C CA . TYR A 1 70 ? -0.787 1.529 -6.198 1.00 96.06 70 TYR A CA 1
ATOM 598 C C . TYR A 1 70 ? -1.641 0.491 -5.464 1.00 96.06 70 TYR A C 1
ATOM 600 O O . TYR A 1 70 ? -2.322 0.847 -4.504 1.00 96.06 70 TYR A O 1
ATOM 608 N N . ALA A 1 71 ? -1.577 -0.789 -5.839 1.00 97.06 71 ALA A N 1
ATOM 609 C CA . ALA A 1 71 ? -2.282 -1.851 -5.123 1.00 97.06 71 ALA A CA 1
ATOM 610 C C . ALA A 1 71 ? -1.846 -1.916 -3.648 1.00 97.06 71 ALA A C 1
ATOM 612 O O . ALA A 1 71 ? -2.685 -1.860 -2.743 1.00 97.06 71 ALA A O 1
ATOM 613 N N . PHE A 1 72 ? -0.535 -1.962 -3.394 1.00 97.50 72 PHE A N 1
ATOM 614 C CA . PHE A 1 72 ? 0.001 -1.963 -2.036 1.00 97.50 72 PHE A CA 1
ATOM 615 C C . PHE A 1 72 ? -0.173 -0.616 -1.332 1.00 97.50 72 PHE A C 1
ATOM 617 O O . PHE A 1 72 ? -0.397 -0.600 -0.125 1.00 97.50 72 PHE A O 1
ATOM 624 N N . PHE A 1 73 ? -0.160 0.507 -2.052 1.00 97.00 73 PHE A N 1
ATOM 625 C CA . PHE A 1 73 ? -0.490 1.818 -1.490 1.00 97.00 73 PHE A CA 1
ATOM 626 C C . PHE A 1 73 ? -1.913 1.848 -0.931 1.00 97.00 73 PHE A C 1
ATOM 628 O O . PHE A 1 73 ? -2.103 2.279 0.202 1.00 97.00 73 PHE A O 1
ATOM 635 N N . PHE A 1 74 ? -2.912 1.344 -1.665 1.00 96.25 74 PHE A N 1
ATOM 636 C CA . PHE A 1 7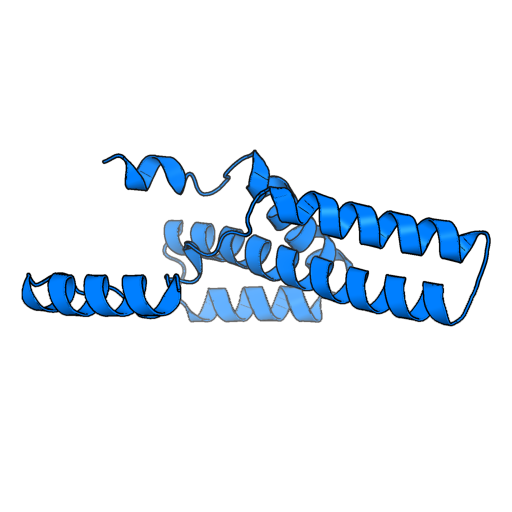4 ? -4.285 1.274 -1.157 1.00 96.25 74 PHE A CA 1
ATOM 637 C C . PHE A 1 74 ? -4.404 0.358 0.064 1.00 96.25 74 PHE A C 1
ATOM 639 O O . PHE A 1 74 ? -5.109 0.706 1.012 1.00 96.25 74 PHE A O 1
ATOM 646 N N . GLN A 1 75 ? -3.683 -0.768 0.092 1.00 96.12 75 GLN A N 1
ATOM 647 C CA . GLN A 1 75 ? -3.614 -1.603 1.294 1.00 96.12 75 GLN A CA 1
ATOM 648 C C . GLN A 1 75 ? -2.961 -0.858 2.467 1.00 96.12 75 GLN A C 1
ATOM 650 O O . GLN A 1 75 ? -3.483 -0.895 3.578 1.00 96.12 75 GLN A O 1
ATOM 655 N N . GLY A 1 76 ? -1.859 -0.144 2.236 1.00 96.56 76 GLY A N 1
ATOM 656 C CA . GLY A 1 76 ? -1.204 0.677 3.251 1.00 96.56 76 GLY A CA 1
ATOM 657 C C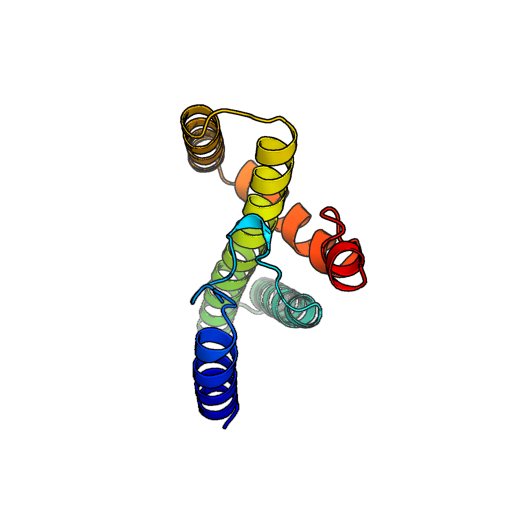 . GLY A 1 76 ? -2.110 1.787 3.777 1.00 96.56 76 GLY A C 1
ATOM 658 O O . GLY A 1 76 ? -2.193 2.022 4.981 1.00 96.56 76 GLY A O 1
ATOM 659 N N . LEU A 1 77 ? -2.870 2.423 2.889 1.00 96.38 77 LEU A N 1
ATOM 660 C CA . LEU A 1 77 ? -3.845 3.443 3.246 1.00 96.38 77 LEU A CA 1
ATOM 661 C C . LEU A 1 77 ? -4.981 2.864 4.100 1.00 96.38 77 LEU A C 1
ATOM 663 O O . LEU A 1 77 ? -5.460 3.540 5.007 1.00 96.38 77 LEU A O 1
ATOM 667 N N . ALA A 1 78 ? -5.372 1.606 3.876 1.00 95.25 78 ALA A N 1
ATOM 668 C CA . ALA A 1 78 ? -6.328 0.905 4.730 1.00 95.25 78 ALA A CA 1
ATOM 669 C C . ALA A 1 78 ? -5.786 0.663 6.153 1.00 95.25 78 ALA A C 1
ATOM 671 O O . ALA A 1 78 ? -6.556 0.743 7.110 1.00 95.25 78 ALA A O 1
ATOM 672 N N . ILE A 1 79 ? -4.476 0.435 6.319 1.00 95.25 79 I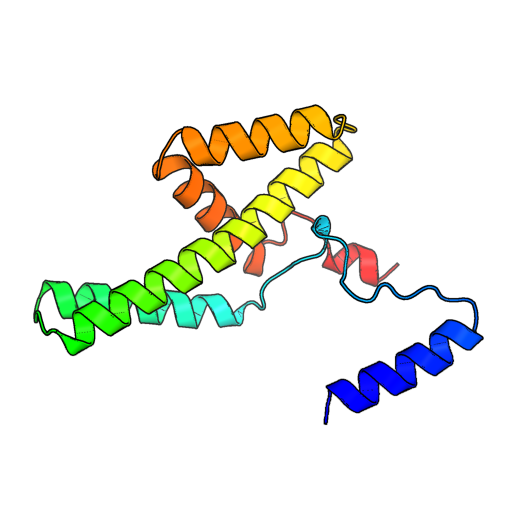LE A N 1
ATOM 673 C CA . ILE A 1 79 ? -3.814 0.353 7.640 1.00 95.25 79 ILE A CA 1
ATOM 674 C C . ILE A 1 79 ? -3.871 1.701 8.347 1.00 95.25 79 ILE A C 1
ATOM 676 O O . ILE A 1 79 ? -4.310 1.782 9.492 1.00 95.25 79 ILE A O 1
ATOM 680 N N . VAL A 1 80 ? -3.474 2.768 7.651 1.00 94.81 80 VAL A N 1
ATOM 681 C CA . VAL A 1 80 ? -3.533 4.124 8.201 1.00 94.81 80 VAL A CA 1
ATOM 682 C C . VAL A 1 80 ? -4.965 4.459 8.604 1.00 94.81 80 VAL A C 1
ATOM 684 O O . VAL A 1 80 ? -5.205 4.895 9.727 1.00 94.81 80 VAL A O 1
ATOM 687 N N . TRP A 1 81 ? -5.934 4.197 7.725 1.00 94.81 81 TRP A N 1
ATOM 688 C CA . TRP A 1 81 ? -7.340 4.457 8.003 1.00 94.81 81 TRP A CA 1
ATOM 689 C C . TRP A 1 81 ? -7.845 3.657 9.206 1.00 94.81 81 TRP A C 1
ATOM 691 O O . TRP A 1 81 ? -8.570 4.2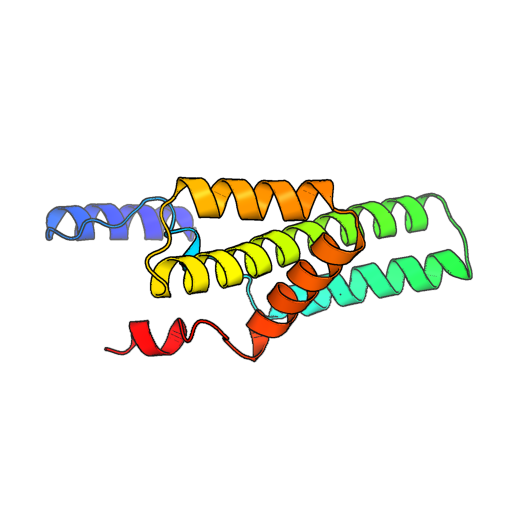13 10.027 1.00 94.81 81 TRP A O 1
ATOM 701 N N . HIS A 1 82 ? -7.444 2.388 9.340 1.00 93.81 82 HIS A N 1
ATOM 702 C CA . HIS A 1 82 ? -7.764 1.557 10.501 1.00 93.81 82 HIS A CA 1
ATOM 703 C C . HIS A 1 82 ? -7.275 2.195 11.806 1.00 93.81 82 HIS A C 1
ATOM 705 O O . HIS A 1 82 ? -8.031 2.303 12.766 1.00 93.81 82 HIS A O 1
ATOM 711 N N . TRP A 1 83 ? -6.030 2.668 11.847 1.00 92.38 83 TRP A N 1
ATOM 712 C CA . TRP A 1 83 ? -5.487 3.309 13.045 1.00 92.38 83 TRP A CA 1
ATOM 713 C C . TRP A 1 83 ? -6.117 4.670 13.328 1.00 92.38 83 TRP A C 1
ATOM 715 O O . TRP A 1 83 ? -6.425 4.964 14.479 1.00 92.38 83 TRP A O 1
ATOM 725 N N . MET A 1 84 ? -6.385 5.480 12.302 1.00 93.56 84 MET A N 1
ATOM 726 C CA . MET A 1 84 ? -7.129 6.732 12.473 1.00 93.56 84 MET A CA 1
ATOM 727 C C . MET A 1 84 ? -8.548 6.492 13.004 1.00 93.56 84 MET A C 1
ATOM 729 O O . MET A 1 84 ? -9.073 7.320 13.749 1.00 93.56 84 MET A O 1
ATOM 733 N N . ASP A 1 85 ? -9.167 5.369 12.628 1.00 90.88 85 ASP A N 1
ATOM 734 C CA . ASP A 1 85 ? -10.465 4.938 13.144 1.00 90.88 85 ASP A CA 1
ATOM 735 C C . ASP A 1 85 ? -10.391 4.511 14.609 1.00 90.88 85 ASP A C 1
ATOM 737 O O . ASP A 1 85 ? -11.178 4.994 15.418 1.00 90.88 85 ASP A O 1
ATOM 741 N N . ASN A 1 86 ? -9.380 3.718 14.976 1.00 89.81 86 ASN A N 1
ATOM 742 C CA . ASN A 1 86 ? -9.130 3.331 16.367 1.00 89.81 86 ASN A CA 1
ATOM 743 C C . ASN A 1 86 ? -8.836 4.546 17.267 1.00 89.81 86 ASN A C 1
ATOM 745 O O . ASN A 1 86 ? -9.212 4.556 18.435 1.00 89.81 86 ASN A O 1
ATOM 749 N N . LEU A 1 87 ? -8.215 5.596 16.720 1.00 92.44 87 LEU A N 1
ATOM 750 C CA . LEU A 1 87 ? -7.996 6.879 17.399 1.00 92.44 87 LEU A CA 1
ATOM 751 C C . LEU A 1 87 ? -9.242 7.784 17.42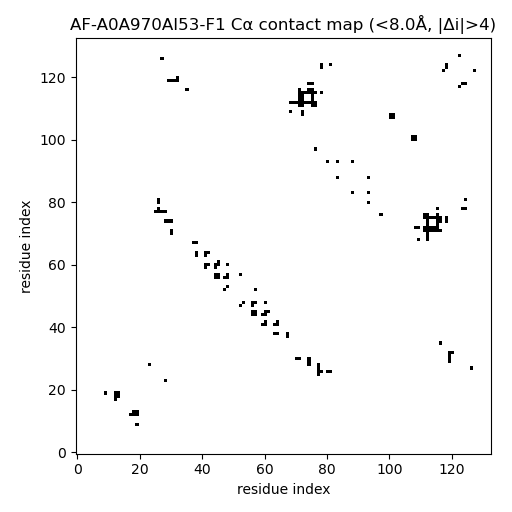1 1.00 92.44 87 LEU A C 1
ATOM 753 O O . LEU A 1 87 ? -9.163 8.918 17.889 1.00 92.44 87 LEU A O 1
ATOM 757 N N . SER A 1 88 ? -10.386 7.318 16.907 1.00 92.75 88 SER A N 1
ATOM 758 C CA . SER A 1 88 ? -11.642 8.077 16.828 1.00 92.75 88 SER A CA 1
ATOM 759 C C . SER A 1 88 ? -11.506 9.425 16.108 1.00 92.75 88 SER A C 1
ATOM 761 O O . SER A 1 88 ? -12.243 10.372 16.387 1.00 92.75 88 SER A O 1
ATOM 763 N N . LEU A 1 89 ? -10.580 9.533 15.146 1.00 93.12 89 LEU A N 1
ATOM 764 C CA . LEU A 1 89 ? -10.382 10.779 14.410 1.00 93.12 89 LEU A CA 1
ATOM 765 C C . LEU A 1 89 ? -11.603 11.086 13.531 1.00 93.12 89 LEU A C 1
ATOM 767 O O . LEU A 1 89 ? -12.103 10.186 12.844 1.00 93.12 89 LEU A O 1
ATOM 771 N N . PRO A 1 90 ? -12.064 12.348 13.471 1.00 93.31 90 PRO A N 1
ATOM 772 C CA . PRO A 1 90 ? -13.166 12.744 12.607 1.00 93.31 90 PRO A CA 1
ATOM 773 C C . PRO A 1 90 ? -12.807 12.533 11.132 1.00 93.31 90 PRO A C 1
ATOM 775 O O . PRO A 1 90 ? -11.664 12.729 10.713 1.00 93.31 90 PRO A O 1
ATOM 778 N N . LYS A 1 91 ? -13.808 12.178 10.316 1.00 90.06 91 LYS A N 1
ATOM 779 C CA . LYS A 1 91 ? -13.625 11.848 8.889 1.00 90.06 91 LYS A CA 1
ATOM 780 C C . LYS A 1 91 ? -12.888 12.944 8.111 1.00 90.06 91 LYS A C 1
ATOM 782 O O . LYS A 1 91 ? -12.073 12.623 7.254 1.00 90.06 91 LYS A O 1
ATOM 787 N N . ILE A 1 92 ? -13.125 14.216 8.442 1.00 94.12 92 ILE A N 1
ATOM 788 C CA . ILE A 1 92 ? -12.467 15.354 7.787 1.00 94.12 92 ILE A CA 1
ATOM 789 C C . ILE A 1 92 ? -10.940 15.312 7.942 1.00 94.12 92 ILE A C 1
ATOM 791 O O . ILE A 1 92 ? -10.228 15.483 6.959 1.00 94.12 92 ILE A O 1
ATOM 795 N N . LEU A 1 93 ? -10.430 14.987 9.136 1.00 93.06 93 LEU A N 1
ATOM 796 C CA . LEU A 1 93 ? -8.990 14.880 9.380 1.00 93.06 93 LEU A CA 1
ATOM 797 C C . LEU A 1 93 ? -8.380 13.691 8.639 1.00 93.06 93 LEU A C 1
ATOM 799 O O . LEU A 1 93 ? -7.245 13.776 8.181 1.00 93.06 93 LEU A O 1
ATOM 803 N N . ARG A 1 94 ? -9.144 12.607 8.460 1.00 93.06 94 ARG A N 1
ATOM 804 C CA . ARG A 1 94 ? -8.720 11.462 7.640 1.00 93.06 94 ARG A CA 1
ATOM 805 C C . ARG A 1 94 ? -8.533 11.872 6.189 1.00 93.06 94 ARG A C 1
ATOM 807 O O . ARG A 1 94 ? -7.476 11.623 5.626 1.00 93.06 94 ARG A O 1
ATOM 814 N N . PHE A 1 95 ? -9.508 12.565 5.605 1.00 94.12 95 PHE A N 1
ATOM 815 C CA . PHE A 1 95 ? -9.385 13.060 4.234 1.00 94.12 95 PHE A CA 1
ATOM 816 C C . PHE A 1 95 ? -8.242 14.063 4.070 1.00 94.12 95 PHE A C 1
ATOM 818 O O . PHE A 1 95 ? -7.507 13.969 3.091 1.00 94.12 95 PHE A O 1
ATOM 825 N N . ILE A 1 96 ? -8.038 14.963 5.038 1.00 95.25 96 ILE A N 1
ATOM 826 C CA . ILE A 1 96 ? -6.896 15.889 5.034 1.00 95.25 96 ILE A CA 1
ATOM 827 C C . ILE A 1 96 ? -5.574 15.117 5.081 1.00 95.25 96 ILE A C 1
ATOM 829 O O . ILE A 1 96 ? -4.674 15.427 4.311 1.00 95.25 96 ILE A O 1
ATOM 833 N N . PHE A 1 97 ? -5.452 14.087 5.922 1.00 93.31 97 PHE A N 1
ATOM 834 C CA . PHE A 1 97 ? -4.244 13.263 5.977 1.00 93.31 97 PHE A CA 1
ATOM 835 C C . PHE A 1 97 ? -3.964 12.570 4.637 1.00 93.31 97 PHE A C 1
ATOM 837 O O . PHE A 1 97 ? -2.849 12.643 4.127 1.00 93.31 97 PHE A O 1
ATOM 844 N N . VAL A 1 98 ? -4.982 11.941 4.035 1.00 92.56 98 VAL A N 1
ATOM 845 C CA . VAL A 1 98 ? -4.851 11.295 2.718 1.00 92.56 98 VAL A CA 1
ATOM 846 C C . VAL A 1 98 ? -4.443 12.313 1.652 1.00 92.56 98 VAL A C 1
ATOM 848 O O . VAL A 1 98 ? -3.554 12.036 0.851 1.00 92.56 98 VAL A O 1
ATOM 851 N N . PHE A 1 99 ? -5.046 13.503 1.664 1.00 93.94 99 PHE A N 1
ATOM 852 C CA . PHE A 1 99 ? -4.661 14.599 0.780 1.00 93.94 99 PHE A CA 1
ATOM 853 C C . PHE A 1 99 ? -3.188 14.967 0.990 1.00 93.94 99 PHE A C 1
ATOM 855 O O . PHE A 1 99 ? -2.404 14.912 0.051 1.00 93.94 99 PHE A O 1
ATOM 862 N N . LEU A 1 100 ? -2.760 15.238 2.223 1.00 93.88 100 LEU A N 1
ATOM 863 C CA . LEU A 1 100 ? -1.370 15.587 2.512 1.00 93.88 100 LEU A CA 1
ATOM 864 C C . LEU A 1 100 ? -0.393 14.522 2.012 1.00 93.88 100 LEU A C 1
ATOM 866 O O . LEU A 1 100 ? 0.580 14.881 1.361 1.00 93.88 100 LEU A O 1
ATOM 870 N N . VAL A 1 101 ? -0.666 13.234 2.227 1.00 92.88 101 VAL A N 1
ATOM 871 C CA . VAL A 1 101 ? 0.155 12.123 1.712 1.00 92.88 101 VAL A CA 1
ATOM 872 C C . VAL A 1 101 ? 0.307 12.167 0.190 1.00 92.88 101 VAL A C 1
ATOM 874 O O . VAL A 1 101 ? 1.410 11.993 -0.320 1.00 92.88 101 VAL A O 1
ATOM 877 N N . LEU A 1 102 ? -0.782 12.404 -0.544 1.00 91.56 102 LEU A N 1
ATOM 878 C CA . LEU A 1 102 ? -0.757 12.432 -2.009 1.00 91.56 102 LEU A CA 1
ATOM 879 C C . LEU A 1 102 ? 0.018 13.639 -2.556 1.00 91.56 102 LEU A C 1
ATOM 881 O O . LEU A 1 102 ? 0.680 13.526 -3.586 1.00 91.56 102 LEU A O 1
ATOM 885 N N . PHE A 1 103 ? -0.036 14.779 -1.864 1.00 92.69 103 PHE A N 1
ATOM 886 C CA . PHE A 1 103 ? 0.603 16.027 -2.296 1.00 92.69 103 PHE A CA 1
ATOM 887 C C . PHE A 1 103 ? 2.019 16.235 -1.737 1.00 92.69 103 PHE A C 1
ATOM 889 O O . PHE A 1 103 ? 2.758 17.071 -2.247 1.00 92.69 103 PHE A O 1
ATOM 896 N N . SER A 1 104 ? 2.432 15.469 -0.725 1.00 90.50 104 SER A N 1
ATOM 897 C CA . SER A 1 104 ? 3.767 15.571 -0.108 1.00 90.50 104 SER A CA 1
ATOM 898 C C . SER A 1 104 ? 4.863 14.804 -0.862 1.00 90.50 104 SER A C 1
ATOM 900 O O . SER A 1 104 ? 6.030 14.858 -0.477 1.00 90.50 104 SER A O 1
ATOM 902 N N . GLY A 1 105 ? 4.514 14.144 -1.970 1.00 90.44 105 GLY A N 1
ATOM 903 C CA . GLY A 1 105 ? 5.457 13.585 -2.938 1.00 90.44 105 GLY A CA 1
ATOM 904 C C . GLY A 1 105 ? 5.601 12.062 -2.898 1.00 90.44 105 GLY A C 1
ATOM 905 O O . GLY A 1 105 ? 5.013 11.355 -2.080 1.00 90.44 105 GLY A O 1
ATOM 906 N N . TRP A 1 106 ? 6.421 11.546 -3.817 1.00 90.44 106 TRP A N 1
ATOM 907 C CA . TRP A 1 106 ? 6.539 10.109 -4.098 1.00 90.44 106 TRP A CA 1
ATOM 908 C C . TRP A 1 106 ? 7.051 9.264 -2.921 1.00 90.44 106 TRP A C 1
ATOM 910 O O . TRP A 1 106 ? 6.729 8.077 -2.811 1.00 90.44 106 TRP A O 1
ATOM 920 N N . ILE A 1 107 ? 7.824 9.870 -2.014 1.00 93.38 107 ILE A N 1
ATOM 921 C CA . ILE A 1 107 ? 8.387 9.170 -0.855 1.00 93.38 107 ILE A CA 1
ATOM 922 C C . ILE A 1 107 ? 7.289 8.633 0.072 1.00 93.38 107 ILE A C 1
ATOM 924 O O . ILE A 1 107 ? 7.342 7.472 0.467 1.00 93.38 107 ILE A O 1
ATOM 928 N N . TRP A 1 108 ? 6.247 9.421 0.354 1.00 93.56 108 TRP A N 1
ATOM 929 C CA . TRP A 1 108 ? 5.162 9.016 1.252 1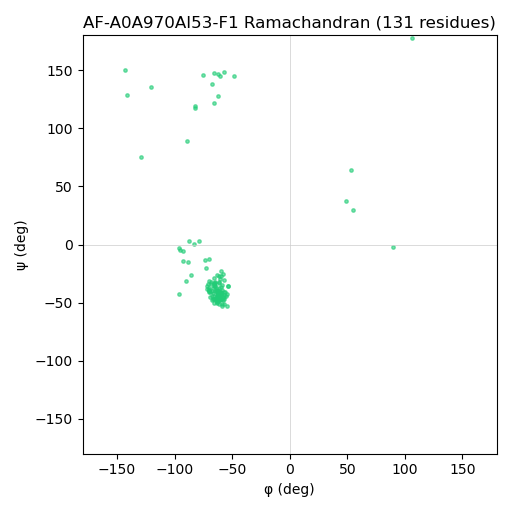.00 93.56 108 TRP A CA 1
ATOM 930 C C . TRP A 1 108 ? 4.291 7.920 0.652 1.00 93.56 108 TRP A C 1
ATOM 932 O O . TRP A 1 108 ? 3.947 6.961 1.343 1.00 93.56 108 TRP A O 1
ATOM 942 N N . VAL A 1 109 ? 4.002 8.017 -0.647 1.00 93.00 109 VAL A N 1
ATOM 943 C CA . VAL A 1 109 ? 3.309 6.959 -1.396 1.00 93.00 109 VAL A CA 1
ATOM 944 C C . VAL A 1 109 ? 4.091 5.649 -1.301 1.00 93.00 109 VAL A C 1
ATOM 946 O O . VAL A 1 109 ? 3.511 4.612 -0.986 1.00 93.00 109 VAL A O 1
ATOM 949 N N . THR A 1 110 ? 5.412 5.703 -1.489 1.00 93.19 110 THR A N 1
ATOM 950 C CA . THR A 1 110 ? 6.287 4.525 -1.416 1.00 93.19 110 THR A CA 1
ATOM 951 C C . THR A 1 110 ? 6.333 3.929 -0.008 1.00 93.19 110 THR A C 1
ATOM 953 O O . THR A 1 110 ? 6.214 2.716 0.140 1.00 93.19 110 THR A O 1
ATOM 956 N N . LEU A 1 111 ? 6.454 4.754 1.039 1.00 95.56 111 LEU A N 1
ATOM 957 C CA . LEU A 1 111 ? 6.465 4.286 2.431 1.00 95.56 111 LEU A CA 1
ATOM 958 C C . LEU A 1 111 ? 5.140 3.620 2.826 1.00 95.56 111 LEU A C 1
ATOM 960 O O . LEU A 1 111 ? 5.139 2.576 3.476 1.00 95.56 111 LEU A O 1
ATOM 964 N N . ILE A 1 112 ? 4.011 4.186 2.399 1.00 96.75 112 ILE A N 1
ATOM 965 C CA . ILE A 1 112 ? 2.689 3.604 2.657 1.00 96.75 112 ILE A CA 1
ATOM 966 C C . ILE A 1 112 ? 2.498 2.319 1.851 1.00 96.75 112 ILE A C 1
ATOM 968 O O . ILE A 1 112 ? 2.007 1.334 2.397 1.00 96.75 112 ILE A O 1
ATOM 972 N N . ALA A 1 113 ? 2.933 2.281 0.589 1.00 96.81 113 ALA A N 1
ATOM 973 C CA . ALA A 1 113 ? 2.931 1.052 -0.197 1.00 96.81 113 ALA A CA 1
ATOM 974 C C . ALA A 1 113 ? 3.791 -0.039 0.457 1.00 96.81 113 ALA A C 1
ATOM 976 O O . ALA A 1 113 ? 3.358 -1.183 0.555 1.00 96.81 113 ALA A O 1
ATOM 977 N N . LEU A 1 114 ? 4.965 0.311 0.989 1.00 96.38 114 LEU A N 1
ATOM 978 C CA . LEU A 1 114 ? 5.818 -0.621 1.725 1.00 96.38 114 LEU A CA 1
ATOM 979 C C . LEU A 1 114 ? 5.120 -1.155 2.984 1.00 96.38 114 LEU A C 1
ATOM 981 O O . LEU A 1 114 ? 5.154 -2.358 3.236 1.00 96.38 114 LEU A O 1
ATOM 985 N N . ALA A 1 115 ? 4.434 -0.297 3.743 1.00 96.56 115 ALA A N 1
ATOM 986 C CA . ALA A 1 115 ? 3.622 -0.740 4.876 1.00 96.56 115 ALA A CA 1
ATOM 987 C C . ALA A 1 115 ? 2.505 -1.704 4.433 1.00 96.56 115 ALA A C 1
ATOM 989 O O . ALA A 1 115 ? 2.294 -2.737 5.067 1.00 96.56 115 ALA A O 1
ATOM 990 N N . GLY A 1 116 ? 1.836 -1.412 3.312 1.00 96.69 116 GLY A N 1
ATOM 991 C CA . GLY A 1 116 ? 0.829 -2.287 2.708 1.00 96.69 116 GLY A CA 1
ATOM 992 C C . GLY A 1 116 ? 1.379 -3.642 2.262 1.00 96.69 116 GLY A C 1
ATOM 993 O O . GLY A 1 116 ? 0.734 -4.666 2.479 1.00 96.69 116 GLY A O 1
ATOM 994 N N . LEU A 1 117 ? 2.586 -3.668 1.694 1.00 96.50 117 LEU A N 1
ATOM 995 C CA . LEU A 1 117 ? 3.298 -4.896 1.342 1.00 96.50 117 LEU A CA 1
ATOM 996 C C . LEU A 1 117 ? 3.572 -5.745 2.588 1.00 96.50 117 LEU A C 1
ATOM 998 O O . LEU A 1 117 ? 3.213 -6.921 2.622 1.00 96.50 117 LEU A O 1
ATOM 1002 N N . LEU A 1 118 ? 4.151 -5.144 3.628 1.00 95.50 118 LEU A N 1
ATOM 1003 C CA . LEU A 1 118 ? 4.504 -5.832 4.873 1.00 95.50 118 LEU A CA 1
ATOM 1004 C C . LEU A 1 118 ? 3.275 -6.352 5.634 1.00 95.50 118 LEU A C 1
ATOM 1006 O O . LEU A 1 118 ? 3.332 -7.416 6.252 1.00 95.50 118 LEU A O 1
ATOM 1010 N N . ASP A 1 119 ? 2.144 -5.650 5.547 1.00 93.88 119 ASP A N 1
ATOM 1011 C CA . ASP A 1 119 ? 0.882 -6.074 6.155 1.00 93.88 119 ASP A CA 1
ATOM 1012 C C . ASP A 1 119 ? 0.397 -7.428 5.644 1.00 93.88 119 ASP A C 1
ATOM 1014 O O . ASP A 1 119 ? -0.264 -8.140 6.396 1.00 93.88 119 ASP A O 1
ATOM 1018 N N . THR A 1 120 ? 0.754 -7.828 4.416 1.00 91.44 120 THR A N 1
ATOM 1019 C CA . THR A 1 120 ? 0.375 -9.147 3.884 1.00 91.44 120 THR A CA 1
ATOM 1020 C C . THR A 1 120 ? 0.895 -10.301 4.742 1.00 91.44 120 THR A C 1
ATOM 1022 O O . THR A 1 120 ? 0.157 -11.273 4.925 1.00 91.44 120 THR A O 1
ATOM 1025 N N . TRP A 1 121 ? 2.088 -10.163 5.334 1.00 89.69 121 TRP A N 1
ATOM 1026 C CA . TRP A 1 121 ? 2.692 -11.158 6.224 1.00 89.69 121 TRP A CA 1
ATOM 1027 C C . TRP A 1 121 ? 2.450 -10.869 7.705 1.00 89.69 121 TRP A C 1
ATOM 1029 O O . TRP A 1 121 ? 2.161 -11.793 8.457 1.00 89.69 121 TRP A O 1
ATOM 1039 N N . ILE A 1 122 ? 2.571 -9.607 8.126 1.00 88.31 122 ILE A N 1
ATOM 1040 C CA . ILE A 1 122 ? 2.598 -9.241 9.552 1.00 88.31 122 ILE A CA 1
ATOM 1041 C C . ILE A 1 122 ? 1.187 -9.066 10.137 1.00 88.31 122 ILE A C 1
ATOM 1043 O O . ILE A 1 122 ? 0.999 -9.265 11.332 1.00 88.31 122 ILE A O 1
ATOM 1047 N N . ASP A 1 123 ? 0.187 -8.732 9.312 1.00 87.31 123 ASP A N 1
ATOM 1048 C CA . ASP A 1 123 ? -1.176 -8.405 9.760 1.00 87.31 123 ASP A CA 1
ATOM 1049 C C . ASP A 1 123 ? -1.214 -7.309 10.846 1.00 87.31 123 ASP A C 1
ATOM 1051 O O . ASP A 1 123 ? -1.671 -7.526 11.970 1.00 87.31 123 ASP A O 1
ATOM 1055 N N . PHE A 1 124 ? -0.776 -6.089 10.509 1.00 85.31 124 PHE A N 1
ATOM 1056 C CA . PHE A 1 124 ? -0.723 -4.957 11.451 1.00 85.31 124 PHE A CA 1
ATOM 1057 C C . PHE A 1 124 ? -2.093 -4.581 12.030 1.00 85.31 124 PHE A C 1
ATOM 1059 O O . PHE A 1 124 ? -2.185 -3.965 13.093 1.00 85.31 124 PHE A O 1
ATOM 1066 N N . ARG A 1 125 ? -3.164 -4.940 11.319 1.00 86.75 125 ARG A N 1
ATOM 1067 C CA . ARG A 1 125 ? -4.558 -4.675 11.690 1.00 86.75 125 ARG A CA 1
ATOM 1068 C C . ARG A 1 125 ? -5.205 -5.819 12.482 1.00 86.75 125 ARG A C 1
ATOM 1070 O O . ARG A 1 125 ? -6.340 -5.661 12.923 1.00 86.75 125 ARG A O 1
ATOM 1077 N N . LYS A 1 126 ? -4.512 -6.955 12.657 1.00 83.62 126 LYS A N 1
ATOM 1078 C CA . LYS A 1 126 ? -5.012 -8.173 13.327 1.00 83.62 126 LYS A CA 1
ATOM 1079 C C . LYS A 1 126 ? -6.391 -8.613 12.811 1.00 83.62 126 LYS A C 1
ATOM 1081 O O . LYS A 1 126 ? -7.241 -9.060 13.582 1.00 83.62 126 LYS A O 1
ATOM 1086 N N . LEU A 1 127 ? -6.631 -8.467 11.503 1.00 79.06 127 LEU A N 1
ATOM 1087 C CA . LEU A 1 127 ? -7.947 -8.726 10.901 1.00 79.06 127 LEU A CA 1
ATOM 1088 C C . LEU A 1 127 ? -8.340 -10.203 10.985 1.00 79.06 127 LEU A C 1
ATOM 1090 O O . LEU A 1 127 ? -9.529 -10.511 11.031 1.00 79.06 127 LEU A O 1
ATOM 1094 N N . ASN A 1 128 ? -7.361 -11.110 11.005 1.00 69.94 128 ASN A N 1
ATOM 1095 C CA . ASN A 1 128 ? -7.630 -12.546 11.060 1.00 69.94 128 ASN A CA 1
ATOM 1096 C C . ASN A 1 128 ? -8.145 -12.990 12.438 1.00 69.94 128 ASN A C 1
ATOM 1098 O O . ASN A 1 128 ? -9.064 -13.796 12.504 1.00 69.94 128 ASN A O 1
ATOM 1102 N N . VAL A 1 129 ? -7.651 -12.387 13.526 1.00 63.84 129 VAL A N 1
ATOM 1103 C CA . VAL A 1 129 ? -8.075 -12.713 14.904 1.00 63.84 129 VAL A CA 1
ATOM 1104 C C . VAL A 1 129 ? -9.542 -12.343 15.144 1.00 63.84 129 VAL A C 1
ATOM 1106 O O . VAL A 1 129 ? -10.253 -13.030 15.866 1.00 63.84 129 VAL A O 1
ATOM 1109 N N . LYS A 1 130 ? -10.031 -11.275 14.502 1.00 59.28 130 LYS A N 1
ATOM 1110 C CA . LYS A 1 130 ? -11.413 -10.797 14.666 1.00 59.28 130 LYS A CA 1
ATOM 1111 C C . LYS A 1 130 ? -12.461 -11.678 13.966 1.00 59.28 130 LYS A C 1
ATOM 1113 O O . LYS A 1 130 ? -13.642 -11.485 14.207 1.00 59.28 130 LYS A O 1
ATOM 1118 N N . LYS A 1 131 ? -12.053 -12.592 13.076 1.00 56.25 131 LYS A N 1
ATOM 1119 C CA . LYS A 1 131 ? -12.967 -13.520 12.382 1.00 56.25 131 LYS A CA 1
ATOM 1120 C C . LYS A 1 131 ? -13.207 -14.826 13.143 1.00 56.25 131 LYS A C 1
ATOM 1122 O O . LYS A 1 131 ? -14.118 -15.558 12.774 1.00 56.25 131 LYS A O 1
ATOM 1127 N N . GLU A 1 132 ? -12.379 -15.131 14.140 1.00 50.38 132 GLU A N 1
ATOM 1128 C CA . GLU A 1 132 ? -12.447 -16.375 14.923 1.00 50.38 132 GLU A CA 1
ATOM 1129 C C . GLU A 1 132 ? -13.235 -16.224 16.241 1.00 50.38 132 GLU A C 1
ATOM 1131 O O . GLU A 1 132 ? -13.421 -17.212 16.949 1.00 50.38 132 GLU A O 1
ATOM 1136 N N . VAL A 1 133 ? -13.706 -15.010 16.555 1.00 44.16 133 VAL A N 1
ATOM 1137 C CA . VAL A 1 133 ? -14.555 -14.676 17.717 1.00 44.16 133 VAL A CA 1
ATOM 1138 C C . VAL A 1 133 ? -15.962 -14.357 17.238 1.00 44.16 133 VAL A C 1
ATOM 1140 O O . VAL A 1 133 ? -16.917 -14.852 17.873 1.00 44.16 133 VAL A O 1
#

Sequence (133 aa):
QAFAVLFVIRVILKRLGEQIPWVPPFVEWRLPWYFVWGFILALIFAFINFYYPSYILQAASLNLNVFFIYAFFFQGLAIVWHWMDNLSLPKILRFIFVFLVLFSGWIWVTLIALAGLLDTWIDFRKLNVKKEV

Secondary structure (DSSP, 8-state):
-HHHHHHHHHHHHHHTT----SS--GGG----TTHHHHHHHHHHHHHHHHHS--HHHHHHHHHHHHHHHHHHHHHHHHHHHHHHHHTT--HHHHHHHHHHHHHS-HHHHHHHHHHHHHHHHH-TT-TTGGG--